Protein AF-A0AAV3NN12-F1 (afdb_monomer)

Foldseek 3Di:
DPDPDDFDADPPPRDTWDKDADCDPQRHRWIKTFDPDDVVNVGPGDMATPVRDDGPDDPPPPVPVVVVVVVVVVVVVVVVVVVVVVVVVVVVVVVVVVVVVVVVVVVVVVVVVVVVVVVVVVVVVVVVVVVVVVVVVVCCVVVVPPD

Solvent-accessible surface area (backbone atoms only — not comparable to full-atom values): 8665 Å² total; per-residue (Å²): 133,84,75,81,78,84,84,49,63,34,95,86,72,76,42,69,37,46,82,44,71,34,83,44,93,90,47,62,73,41,46,29,35,32,46,78,54,52,61,91,79,70,26,84,75,50,70,50,48,73,84,71,61,79,66,96,79,56,98,76,59,67,61,65,64,54,48,56,54,55,52,48,58,53,49,50,53,53,50,51,52,51,50,53,52,48,52,53,50,50,56,52,48,52,54,51,50,54,49,51,52,49,51,50,50,51,50,51,53,49,52,52,51,52,52,51,48,53,53,50,52,54,53,51,52,50,51,55,50,51,54,53,51,50,51,53,51,49,50,47,61,70,65,58,69,83,116

Organism: Lithospermum erythrorhizon (NCBI:txid34254)

Nearest PDB structures (foldseek):
  7jl5-assembly1_A  TM=6.466E-01  e=6.150E-02  Homo sapiens

Sequence (147 aa):
MEGMEKVIYCKYYAKMCIKLVSHSIENPYRVFYYCPTPRSDGGHGWMEWVDGKPSSYSPNCKNRYINRRSDCDELEKLLEFTKEQLSLCESKLNLVEMRLQLDTSNLQNKLVNENMSVKCLSKWLRWVFFVRLFFVLLIWFFCGCDS

Structure (mmCIF, N/CA/C/O backbone):
data_AF-A0AAV3NN12-F1
#
_entry.id   AF-A0AAV3NN12-F1
#
loop_
_atom_site.group_PDB
_atom_site.id
_atom_site.type_symbol
_atom_site.label_atom_id
_atom_site.label_alt_id
_atom_site.label_comp_id
_atom_site.label_asym_id
_atom_site.label_entity_id
_atom_site.label_seq_id
_atom_site.pdbx_PDB_ins_code
_atom_site.Cartn_x
_atom_site.Cartn_y
_atom_site.Cartn_z
_atom_site.occupancy
_atom_site.B_iso_or_equiv
_atom_site.auth_seq_id
_atom_site.auth_comp_id
_atom_site.auth_asym_id
_atom_site.auth_atom_id
_atom_site.pdbx_PDB_model_num
ATOM 1 N N . MET A 1 1 ? 2.568 -22.819 -37.848 1.00 38.00 1 MET A N 1
ATOM 2 C CA . MET A 1 1 ? 2.719 -22.048 -36.598 1.00 38.00 1 MET A CA 1
ATOM 3 C C . MET A 1 1 ? 3.248 -20.683 -36.993 1.00 38.00 1 MET A C 1
ATOM 5 O O . MET A 1 1 ? 4.451 -20.521 -37.147 1.00 38.00 1 MET A O 1
ATOM 9 N N . GLU A 1 2 ? 2.349 -19.756 -37.314 1.00 41.50 2 GLU A N 1
ATOM 10 C CA . GLU A 1 2 ? 2.720 -18.390 -37.687 1.00 41.50 2 GLU A CA 1
ATOM 11 C C . GLU A 1 2 ? 3.249 -17.687 -36.436 1.00 41.50 2 GLU A C 1
ATOM 13 O O . GLU A 1 2 ? 2.527 -17.492 -35.459 1.00 41.50 2 GLU A O 1
ATOM 18 N N . GLY A 1 3 ? 4.554 -17.413 -36.421 1.00 45.97 3 GLY A N 1
ATOM 19 C CA . GLY A 1 3 ? 5.194 -16.689 -35.333 1.00 45.97 3 GLY A CA 1
ATOM 20 C C . GLY A 1 3 ? 4.624 -15.280 -35.274 1.00 45.97 3 GLY A C 1
ATOM 21 O O . GLY A 1 3 ? 4.714 -14.547 -36.255 1.00 45.97 3 GLY A O 1
ATOM 22 N N . MET A 1 4 ? 4.026 -14.919 -34.138 1.00 45.66 4 MET A N 1
ATOM 23 C CA . MET A 1 4 ? 3.497 -13.579 -33.896 1.00 45.66 4 MET A CA 1
ATOM 24 C C . MET A 1 4 ? 4.567 -12.532 -34.224 1.00 45.66 4 MET A C 1
ATOM 26 O O . MET A 1 4 ? 5.628 -12.486 -33.597 1.00 45.66 4 MET A O 1
ATOM 30 N N . GLU A 1 5 ? 4.301 -11.713 -35.240 1.00 61.16 5 GLU A N 1
ATOM 31 C CA . GLU A 1 5 ? 5.203 -10.651 -35.661 1.00 61.16 5 GLU A CA 1
ATOM 32 C C . GLU A 1 5 ? 5.343 -9.627 -34.526 1.00 61.16 5 GLU A C 1
ATOM 34 O O . GLU A 1 5 ? 4.364 -9.079 -34.020 1.00 61.16 5 GLU A O 1
ATOM 39 N N . LYS A 1 6 ? 6.582 -9.400 -34.078 1.00 67.12 6 LYS A N 1
ATOM 40 C CA . LYS A 1 6 ? 6.883 -8.481 -32.978 1.00 67.12 6 LYS A CA 1
ATOM 41 C C . LYS A 1 6 ? 6.534 -7.049 -33.388 1.00 67.12 6 LYS A C 1
ATOM 43 O O . LYS A 1 6 ? 7.275 -6.420 -34.139 1.00 67.12 6 LYS A O 1
ATOM 48 N N . VAL A 1 7 ? 5.449 -6.516 -32.837 1.00 67.44 7 VAL A N 1
ATOM 49 C CA . VAL A 1 7 ? 5.068 -5.107 -32.987 1.00 67.44 7 VAL A CA 1
ATOM 50 C C . VAL A 1 7 ? 6.000 -4.234 -32.145 1.00 67.44 7 VAL A C 1
ATOM 52 O O . VAL A 1 7 ? 6.155 -4.454 -30.944 1.00 67.44 7 VAL A O 1
ATOM 55 N N . ILE A 1 8 ? 6.631 -3.240 -32.772 1.00 75.19 8 ILE A N 1
ATOM 56 C CA . ILE A 1 8 ? 7.510 -2.277 -32.097 1.00 75.19 8 ILE A CA 1
ATOM 57 C C . ILE A 1 8 ? 6.863 -0.896 -32.127 1.00 75.19 8 ILE A C 1
ATOM 59 O O . ILE A 1 8 ? 6.370 -0.466 -33.166 1.00 75.19 8 ILE A O 1
ATOM 63 N N . TYR A 1 9 ? 6.899 -0.185 -31.000 1.00 74.31 9 TYR A N 1
ATOM 64 C CA . TYR A 1 9 ? 6.389 1.179 -30.869 1.00 74.31 9 TYR A CA 1
ATOM 65 C C . TYR A 1 9 ? 7.529 2.184 -30.705 1.00 74.31 9 TYR A C 1
ATOM 67 O O . TYR A 1 9 ? 8.544 1.904 -30.062 1.00 74.31 9 TYR A O 1
ATOM 75 N N . CYS A 1 10 ? 7.348 3.386 -31.249 1.00 68.56 10 CYS A N 1
ATOM 76 C CA . CYS A 1 10 ? 8.273 4.489 -31.024 1.00 68.56 10 CYS A CA 1
ATOM 77 C C . CYS A 1 10 ? 8.090 5.053 -29.605 1.00 68.56 10 CYS A C 1
ATOM 79 O O . CYS A 1 10 ? 6.992 5.494 -29.257 1.00 68.56 10 CYS A O 1
ATOM 81 N N . LYS A 1 11 ? 9.182 5.119 -28.822 1.00 64.19 11 LYS A N 1
ATOM 82 C CA . LYS A 1 11 ? 9.217 5.605 -27.421 1.00 64.19 11 LYS A CA 1
ATOM 83 C C . LYS A 1 11 ? 8.579 6.986 -27.218 1.00 64.19 11 LYS A C 1
ATOM 85 O O . LYS A 1 11 ? 8.153 7.307 -26.119 1.00 64.19 11 LYS A O 1
ATOM 90 N N . TYR A 1 12 ? 8.530 7.803 -28.265 1.00 62.97 12 TYR A N 1
ATOM 91 C CA . TYR A 1 12 ? 8.165 9.210 -28.154 1.00 62.97 12 TYR A CA 1
ATOM 92 C C . TYR A 1 12 ? 6.739 9.545 -28.578 1.00 62.97 12 TYR A C 1
ATOM 94 O O . TYR A 1 12 ? 6.184 10.524 -28.100 1.00 62.97 12 TYR A O 1
ATOM 102 N N . TYR A 1 13 ? 6.150 8.756 -29.475 1.00 63.31 13 TYR A N 1
ATOM 103 C CA . TYR A 1 13 ? 4.844 9.077 -30.058 1.00 63.31 13 TYR A CA 1
ATOM 104 C C . TYR A 1 13 ? 3.814 7.966 -29.868 1.00 63.31 13 TYR A C 1
ATOM 106 O O . TYR A 1 13 ? 2.711 8.089 -30.388 1.00 63.31 13 TYR A O 1
ATOM 114 N N . ALA A 1 14 ? 4.179 6.864 -29.195 1.00 64.06 14 ALA A N 1
ATOM 115 C CA . ALA A 1 14 ? 3.357 5.657 -29.054 1.00 64.06 14 ALA A CA 1
ATOM 116 C C . ALA A 1 14 ? 2.788 5.120 -30.390 1.00 64.06 14 ALA A C 1
ATOM 118 O O . 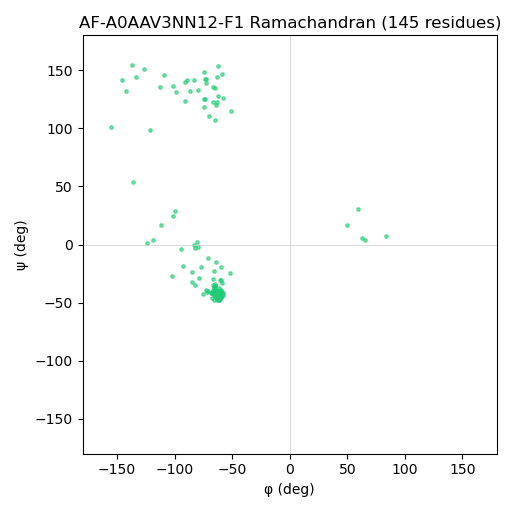ALA A 1 14 ? 1.875 4.301 -30.405 1.00 64.06 14 ALA A O 1
ATOM 119 N N . LYS A 1 15 ? 3.340 5.560 -31.531 1.00 72.88 15 LYS A N 1
ATOM 120 C CA . LYS A 1 15 ? 2.967 5.093 -32.866 1.00 72.88 15 LYS A CA 1
ATOM 121 C C . LYS A 1 15 ? 3.714 3.805 -33.177 1.00 72.88 15 LYS A C 1
ATOM 123 O O . LYS A 1 15 ? 4.893 3.666 -32.838 1.00 72.88 15 LYS A O 1
ATOM 128 N N . MET A 1 16 ? 3.020 2.888 -33.842 1.00 79.19 16 MET A N 1
ATOM 129 C CA . MET A 1 16 ? 3.603 1.650 -34.343 1.00 79.19 16 MET A CA 1
ATOM 130 C C . MET A 1 16 ? 4.693 1.976 -35.370 1.00 79.19 16 MET A C 1
ATOM 132 O O . MET A 1 16 ? 4.477 2.751 -36.304 1.00 79.19 16 MET A O 1
ATOM 136 N N . CYS A 1 17 ? 5.882 1.418 -35.164 1.00 83.81 17 CYS A N 1
ATOM 137 C CA . CYS A 1 17 ? 6.987 1.518 -36.104 1.00 83.81 17 CYS A CA 1
ATOM 138 C C . CYS A 1 17 ? 6.703 0.645 -37.325 1.00 83.81 17 CYS A C 1
ATOM 140 O O . CYS A 1 17 ? 6.180 -0.464 -37.209 1.00 83.81 17 CYS A O 1
ATOM 142 N N . ILE A 1 18 ? 7.094 1.138 -38.495 1.00 85.69 18 ILE A N 1
ATOM 143 C CA . ILE A 1 18 ? 6.952 0.410 -39.755 1.00 85.69 18 ILE A CA 1
ATOM 144 C C . ILE A 1 18 ? 8.187 -0.450 -40.003 1.00 85.69 18 ILE A C 1
ATOM 146 O O . ILE A 1 18 ? 9.307 -0.038 -39.700 1.00 85.69 18 ILE A O 1
ATOM 150 N N . LYS A 1 19 ? 7.981 -1.647 -40.546 1.00 87.00 19 LYS A N 1
ATOM 151 C CA . LYS A 1 19 ? 9.045 -2.576 -40.932 1.00 87.00 19 LYS A CA 1
ATOM 152 C C . LYS A 1 19 ? 9.418 -2.323 -42.389 1.00 87.00 19 LYS A C 1
ATOM 154 O O . LYS A 1 19 ? 8.557 -2.380 -43.261 1.00 87.00 19 LYS A O 1
ATOM 159 N N . LEU A 1 20 ? 10.687 -2.035 -42.646 1.00 86.62 20 LEU A N 1
ATOM 160 C CA . LEU A 1 20 ? 11.211 -1.684 -43.963 1.00 86.62 20 LEU A CA 1
ATOM 161 C C . LEU A 1 20 ? 12.390 -2.579 -44.337 1.00 86.62 20 LEU A C 1
ATOM 163 O O . LEU A 1 20 ? 13.132 -3.046 -43.472 1.00 86.62 20 LEU A O 1
ATOM 167 N N . VAL A 1 21 ? 12.571 -2.789 -45.639 1.00 90.44 21 VAL A N 1
ATOM 168 C CA . VAL A 1 21 ? 13.726 -3.489 -46.210 1.00 90.44 21 VAL A CA 1
ATOM 169 C C . VAL A 1 21 ? 14.726 -2.448 -46.702 1.00 90.44 21 VAL A C 1
ATOM 171 O O . VAL A 1 21 ? 14.368 -1.485 -47.377 1.00 90.44 21 VAL A O 1
ATOM 174 N N . SER A 1 22 ? 15.990 -2.615 -46.335 1.00 88.06 22 SER A N 1
ATOM 175 C CA . SER A 1 22 ? 17.075 -1.762 -46.788 1.00 88.06 22 SER A CA 1
ATOM 176 C C . SER A 1 22 ? 17.509 -2.161 -48.192 1.00 88.06 22 SER A C 1
ATOM 178 O O . SER A 1 22 ? 17.744 -3.332 -48.487 1.00 88.06 22 SER A O 1
ATOM 180 N N . HIS A 1 23 ? 17.643 -1.156 -49.048 1.00 88.94 23 HIS A N 1
ATOM 181 C CA . HIS A 1 23 ? 18.152 -1.286 -50.411 1.00 88.94 23 HIS A CA 1
ATOM 182 C C . HIS A 1 23 ? 19.519 -0.609 -50.570 1.00 88.94 23 HIS A C 1
ATOM 184 O O . HIS A 1 23 ? 19.938 -0.305 -51.684 1.00 88.94 23 HIS A O 1
ATOM 190 N N . SER A 1 24 ? 20.214 -0.322 -49.462 1.00 84.06 24 SER A N 1
ATOM 191 C CA . SER A 1 24 ? 21.549 0.263 -49.542 1.00 84.06 24 SER A CA 1
ATOM 192 C C . SER A 1 24 ? 22.576 -0.786 -49.963 1.00 84.06 24 SER A C 1
ATOM 194 O O . SER A 1 24 ? 22.458 -1.962 -49.62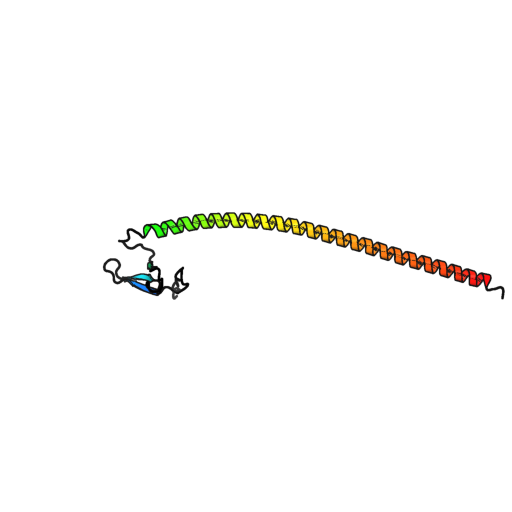1 1.00 84.06 24 SER A O 1
ATOM 196 N N . ILE A 1 25 ? 23.614 -0.342 -50.676 1.00 83.38 25 ILE A N 1
ATOM 197 C CA . ILE A 1 25 ? 24.729 -1.197 -51.116 1.00 83.38 25 ILE A CA 1
ATOM 198 C C . ILE A 1 25 ? 25.425 -1.851 -49.910 1.00 83.38 25 ILE A C 1
ATOM 200 O O . ILE A 1 25 ? 25.879 -2.987 -49.988 1.00 83.38 25 ILE A O 1
ATOM 204 N N . GLU A 1 26 ? 25.474 -1.149 -48.777 1.00 81.44 26 GLU A N 1
ATOM 205 C CA . GLU A 1 26 ? 26.143 -1.602 -47.554 1.00 81.44 26 GLU A CA 1
ATOM 206 C C . GLU A 1 26 ? 25.326 -2.612 -46.738 1.00 81.44 26 GLU A C 1
ATOM 208 O O . GLU A 1 26 ? 25.895 -3.405 -45.991 1.00 81.44 26 GLU A O 1
ATOM 213 N N . ASN A 1 27 ? 23.992 -2.558 -46.819 1.00 82.75 27 ASN A N 1
ATOM 214 C CA . ASN A 1 27 ? 23.091 -3.392 -46.020 1.00 82.75 27 ASN A CA 1
ATOM 215 C C . ASN A 1 27 ? 21.944 -3.953 -46.880 1.00 82.75 27 ASN A C 1
ATOM 217 O O . ASN A 1 27 ? 20.775 -3.770 -46.531 1.00 82.75 27 ASN A O 1
ATOM 221 N N . PRO A 1 28 ? 22.248 -4.631 -48.000 1.00 87.00 28 PRO A N 1
ATOM 222 C CA . PRO A 1 28 ? 21.231 -5.046 -48.951 1.00 87.00 28 PRO A CA 1
ATOM 223 C C . PRO A 1 28 ? 20.293 -6.072 -48.314 1.00 87.00 28 PRO A C 1
ATOM 225 O O . PRO A 1 28 ? 20.730 -7.006 -47.640 1.00 87.00 28 PRO A O 1
ATOM 228 N N . TYR A 1 29 ? 18.992 -5.883 -48.525 1.00 89.69 29 TYR A N 1
ATOM 229 C CA . TYR A 1 29 ? 17.909 -6.763 -48.074 1.00 89.69 29 TYR A CA 1
ATOM 230 C C . TYR A 1 29 ? 17.755 -6.911 -46.554 1.00 89.69 29 TYR A C 1
ATOM 232 O O . TYR A 1 29 ? 16.922 -7.692 -46.090 1.00 89.69 29 TYR A O 1
ATOM 240 N N . ARG A 1 30 ? 18.510 -6.157 -45.748 1.00 88.19 30 ARG A N 1
ATOM 241 C CA . ARG A 1 30 ? 18.356 -6.188 -44.290 1.00 88.19 30 ARG A CA 1
ATOM 242 C C . ARG A 1 30 ? 17.078 -5.472 -43.876 1.00 88.19 30 ARG A C 1
ATOM 244 O O . ARG A 1 30 ? 16.728 -4.440 -44.437 1.00 88.19 30 ARG A O 1
ATOM 251 N N . VAL A 1 31 ? 16.400 -5.990 -42.859 1.00 88.50 31 VAL A N 1
ATOM 252 C CA . VAL A 1 31 ? 15.121 -5.444 -42.392 1.00 88.50 31 VAL A CA 1
ATOM 253 C C . VAL A 1 31 ? 15.319 -4.606 -41.133 1.00 88.50 31 VAL A C 1
ATOM 255 O O . VAL A 1 31 ? 16.018 -5.029 -40.209 1.00 88.50 31 VAL A O 1
ATOM 258 N N . PHE A 1 32 ? 14.676 -3.445 -41.063 1.00 86.94 32 PHE A N 1
ATOM 259 C CA . PHE A 1 32 ? 14.694 -2.559 -39.899 1.00 86.94 32 PHE A CA 1
ATOM 260 C C . PHE A 1 32 ? 13.307 -2.000 -39.586 1.00 86.94 32 PHE A C 1
ATOM 262 O O . PHE A 1 32 ? 12.455 -1.879 -40.462 1.00 86.94 32 PHE A O 1
ATOM 269 N N . TYR A 1 33 ? 13.091 -1.635 -38.326 1.00 86.12 33 TYR A N 1
ATOM 270 C CA . TYR A 1 33 ? 11.945 -0.843 -37.901 1.00 86.12 33 TYR A CA 1
ATOM 271 C C . TYR A 1 33 ? 12.288 0.642 -37.952 1.00 86.12 33 TYR A C 1
ATOM 273 O O . TYR A 1 33 ? 13.388 1.028 -37.557 1.00 86.12 33 TYR A O 1
ATOM 281 N N . TYR A 1 34 ? 11.347 1.470 -38.404 1.00 82.88 34 TYR A N 1
ATOM 282 C CA . TYR A 1 34 ? 11.498 2.920 -38.528 1.00 82.88 34 TYR A CA 1
ATOM 283 C C . TYR A 1 34 ? 10.285 3.665 -37.960 1.00 82.88 34 TYR A C 1
ATOM 285 O O . TYR A 1 34 ? 9.144 3.212 -38.079 1.00 82.88 34 TYR A O 1
ATOM 293 N N . CYS A 1 35 ? 10.530 4.820 -37.336 1.00 83.50 35 CYS A N 1
ATOM 294 C CA . CYS A 1 35 ? 9.466 5.698 -36.852 1.00 83.50 35 CYS A CA 1
ATOM 295 C C . CYS A 1 35 ? 8.799 6.433 -38.030 1.00 83.50 35 CYS A C 1
ATOM 297 O O . CYS A 1 35 ? 9.472 7.234 -38.675 1.00 83.50 35 CYS A O 1
ATOM 299 N N . PRO A 1 36 ? 7.491 6.251 -38.291 1.00 80.06 36 PRO A N 1
ATOM 300 C CA . PRO A 1 36 ? 6.831 6.849 -39.454 1.00 80.06 36 PRO A CA 1
ATOM 301 C C . PRO A 1 36 ? 6.651 8.373 -39.359 1.00 80.06 36 PRO A C 1
ATOM 303 O O . PRO A 1 36 ? 6.296 8.998 -40.352 1.00 80.06 36 PRO A O 1
ATOM 306 N N . THR A 1 37 ? 6.869 8.986 -38.191 1.00 78.38 37 THR A N 1
ATOM 307 C CA . THR A 1 37 ? 6.742 10.439 -38.025 1.00 78.38 37 THR A CA 1
ATOM 308 C C . THR A 1 37 ? 7.832 11.165 -38.829 1.00 78.38 37 THR A C 1
ATOM 310 O O . THR A 1 37 ? 9.020 10.924 -38.578 1.00 78.38 37 THR A O 1
ATOM 313 N N . PRO A 1 38 ? 7.469 12.067 -39.761 1.00 73.44 38 PRO A N 1
ATOM 314 C CA . PRO A 1 38 ? 8.430 12.865 -40.518 1.00 73.44 38 PRO A CA 1
ATOM 315 C C . PRO A 1 38 ? 9.317 13.713 -39.602 1.00 73.44 38 PRO A C 1
ATOM 317 O O . PRO A 1 38 ? 8.861 14.211 -38.575 1.00 73.44 38 PRO A O 1
ATOM 320 N N . ARG A 1 39 ? 10.581 13.934 -39.988 1.00 69.19 39 ARG A N 1
ATOM 321 C CA . ARG A 1 39 ? 11.496 14.807 -39.223 1.00 69.19 39 ARG A CA 1
ATOM 322 C C . ARG A 1 39 ? 10.996 16.252 -39.116 1.00 69.19 39 ARG A C 1
ATOM 324 O O . ARG A 1 39 ? 11.265 16.892 -38.108 1.00 69.19 39 ARG A O 1
ATOM 331 N N . SER A 1 40 ? 10.265 16.740 -40.121 1.00 72.25 40 SER A N 1
ATOM 332 C CA . SER A 1 40 ? 9.631 18.068 -40.113 1.00 72.25 40 SER A CA 1
ATOM 333 C C . SER A 1 40 ? 8.638 18.243 -38.965 1.00 72.25 40 SER A C 1
ATOM 335 O O . SER A 1 40 ? 8.505 19.340 -38.437 1.00 72.25 40 SER A O 1
ATOM 337 N N . ASP A 1 41 ? 8.006 17.150 -38.538 1.00 69.12 41 ASP A N 1
ATOM 338 C CA . ASP A 1 41 ? 6.920 17.148 -37.554 1.00 69.12 41 ASP A CA 1
ATOM 339 C C . ASP A 1 41 ? 7.436 16.719 -36.168 1.00 69.12 41 ASP A C 1
ATOM 341 O O . ASP A 1 41 ? 6.705 16.160 -35.349 1.00 69.12 41 ASP A O 1
ATOM 345 N N . GLY A 1 42 ? 8.737 16.911 -35.922 1.00 65.06 42 GLY A N 1
ATOM 346 C CA . GLY A 1 42 ? 9.419 16.477 -34.703 1.00 65.06 42 GLY A CA 1
ATOM 347 C C . GLY A 1 42 ? 9.872 15.016 -34.720 1.00 65.06 42 GLY A C 1
ATOM 348 O O . GLY A 1 42 ? 10.356 14.518 -33.716 1.00 65.06 42 GLY A O 1
ATOM 349 N N . GLY A 1 43 ? 9.770 14.292 -35.838 1.00 66.81 43 GLY A N 1
ATOM 350 C CA . GLY A 1 43 ? 10.220 12.902 -35.919 1.00 66.81 43 GLY A CA 1
ATOM 351 C C . GLY A 1 43 ? 11.706 12.722 -35.578 1.00 66.81 43 GLY A C 1
ATOM 352 O O . GLY A 1 43 ? 12.585 13.309 -36.201 1.00 66.81 43 GLY A O 1
ATOM 353 N N . HIS A 1 44 ? 12.017 11.834 -34.631 1.00 69.94 44 HIS A N 1
ATOM 354 C CA . HIS A 1 44 ? 13.389 11.638 -34.128 1.00 69.94 44 HIS A CA 1
ATOM 355 C C . HIS A 1 44 ? 14.275 10.756 -35.026 1.00 69.94 44 HIS A C 1
ATOM 357 O O . HIS A 1 44 ? 15.415 10.456 -34.677 1.00 69.94 44 HIS A O 1
ATOM 363 N N . GLY A 1 45 ? 13.753 10.288 -36.170 1.00 70.00 45 GLY A N 1
ATOM 364 C CA . GLY A 1 45 ? 14.476 9.41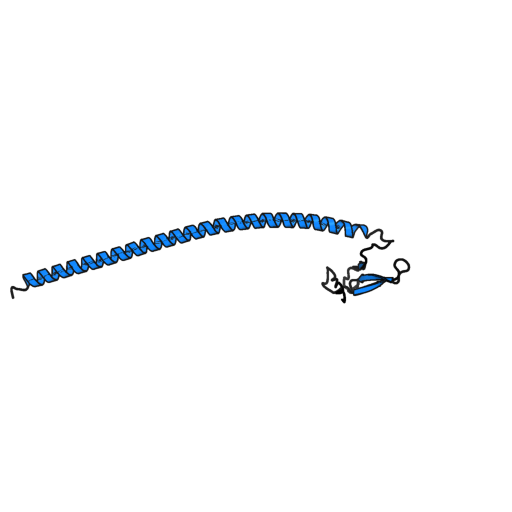5 -37.101 1.00 70.00 45 GLY A CA 1
ATOM 365 C C . GLY A 1 45 ? 14.946 8.097 -36.476 1.00 70.00 45 GLY A C 1
ATOM 366 O O . GLY A 1 45 ? 16.005 7.588 -36.840 1.00 70.00 45 GLY A O 1
ATOM 367 N N . TRP A 1 46 ? 14.203 7.579 -35.492 1.00 76.56 46 TRP A N 1
ATOM 368 C CA . TRP A 1 46 ? 14.553 6.341 -34.802 1.00 76.56 46 TRP A CA 1
ATOM 369 C C . TRP A 1 46 ? 14.463 5.138 -35.746 1.00 76.56 46 TRP A C 1
ATOM 371 O O . TRP A 1 46 ? 13.493 4.995 -36.492 1.00 76.56 46 TRP A O 1
ATOM 381 N N . MET A 1 47 ? 15.478 4.278 -35.668 1.00 81.19 47 MET A N 1
ATOM 382 C CA . MET A 1 47 ? 15.620 3.057 -36.450 1.00 81.19 47 MET A CA 1
ATOM 383 C C . MET A 1 47 ? 16.300 1.962 -35.618 1.00 81.19 47 MET A C 1
ATOM 385 O O . MET A 1 47 ? 17.249 2.256 -34.880 1.00 81.19 47 MET A O 1
ATOM 389 N N . GLU A 1 48 ? 15.857 0.712 -35.779 1.00 79.75 48 GLU A N 1
ATOM 390 C CA . GLU A 1 48 ? 16.471 -0.482 -35.180 1.00 79.75 48 GLU A CA 1
ATOM 391 C C . GLU A 1 48 ? 16.415 -1.672 -36.150 1.00 79.75 48 GLU A C 1
ATOM 393 O O . GLU A 1 48 ? 15.373 -1.955 -36.738 1.00 79.75 48 GLU A O 1
ATOM 398 N N . TRP A 1 49 ? 17.536 -2.372 -36.334 1.00 85.50 49 TRP A N 1
ATOM 399 C CA . TRP A 1 49 ? 17.606 -3.552 -37.199 1.00 85.50 49 TRP A CA 1
ATOM 400 C C . TRP A 1 49 ? 16.907 -4.756 -36.559 1.00 85.50 49 TRP A C 1
ATOM 402 O O . TRP A 1 49 ? 17.078 -5.013 -35.368 1.00 8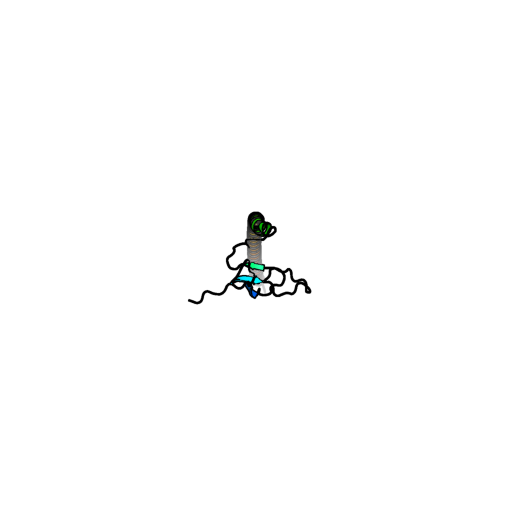5.50 49 TRP A O 1
ATOM 412 N N . VAL A 1 50 ? 16.166 -5.533 -37.357 1.00 84.06 50 VAL A N 1
ATOM 413 C CA . VAL A 1 50 ? 15.443 -6.729 -36.879 1.00 84.06 50 VAL A CA 1
ATOM 414 C C . VAL A 1 50 ? 16.403 -7.815 -36.392 1.00 84.06 50 VAL A C 1
ATOM 416 O O . VAL A 1 50 ? 16.116 -8.509 -35.423 1.00 84.06 50 VAL A O 1
ATOM 419 N N . ASP A 1 51 ? 17.555 -7.947 -37.045 1.00 80.44 51 ASP A N 1
ATOM 420 C CA . ASP A 1 51 ? 18.585 -8.935 -36.711 1.00 80.44 51 ASP A CA 1
ATOM 421 C C . ASP A 1 51 ? 19.469 -8.523 -35.515 1.00 80.44 51 ASP A C 1
ATOM 423 O O . ASP A 1 51 ? 20.364 -9.276 -35.129 1.00 80.44 51 ASP A O 1
ATOM 427 N N . GLY A 1 52 ? 19.256 -7.328 -34.943 1.00 70.31 52 GLY A N 1
ATOM 428 C CA . GLY A 1 52 ? 20.037 -6.787 -33.827 1.00 70.31 52 GLY A CA 1
ATOM 429 C C . GLY A 1 52 ? 21.506 -6.487 -34.150 1.00 70.31 52 GLY A C 1
ATOM 430 O O . GLY A 1 52 ? 22.258 -6.100 -33.253 1.00 70.31 52 GLY A O 1
ATOM 431 N N . LYS A 1 53 ? 21.947 -6.646 -35.405 1.00 71.06 53 LYS A N 1
ATOM 432 C CA . LYS A 1 53 ? 23.344 -6.419 -35.793 1.00 71.06 53 LYS A CA 1
ATOM 433 C C . LYS A 1 53 ? 23.558 -4.941 -36.139 1.00 71.06 53 LYS A C 1
ATOM 435 O O . LYS A 1 53 ? 22.776 -4.373 -36.909 1.00 71.06 53 LYS A O 1
ATOM 440 N N . PRO A 1 54 ? 24.610 -4.284 -35.623 1.00 63.78 54 PRO A N 1
ATOM 441 C CA . PRO A 1 54 ? 24.942 -2.928 -36.053 1.00 63.78 54 PRO A CA 1
ATOM 442 C C . PRO A 1 54 ? 25.290 -2.910 -37.552 1.00 63.78 54 PRO A C 1
ATOM 444 O O . PRO A 1 54 ? 25.719 -3.920 -38.111 1.00 63.78 54 PRO A O 1
ATOM 447 N N . SER A 1 55 ? 25.093 -1.773 -38.225 1.00 59.19 55 SER A N 1
ATOM 448 C CA . SER A 1 55 ? 25.671 -1.575 -39.559 1.00 59.19 55 SER A CA 1
ATOM 449 C C . SER A 1 55 ? 27.199 -1.591 -39.456 1.00 59.19 55 SER A C 1
ATOM 451 O O . SER A 1 55 ? 27.769 -1.106 -38.477 1.00 59.19 55 SER A O 1
ATOM 453 N N . SER A 1 56 ? 27.866 -2.137 -40.472 1.00 55.78 56 SER A N 1
ATOM 454 C CA . SER A 1 56 ? 29.333 -2.154 -40.600 1.00 55.78 56 SER A CA 1
ATOM 455 C C . SER A 1 56 ? 29.946 -0.746 -40.629 1.00 55.78 56 SER A C 1
ATOM 457 O O . SER A 1 56 ? 31.116 -0.583 -40.296 1.00 55.78 56 SER A O 1
ATOM 459 N N . TYR A 1 57 ? 29.142 0.276 -40.936 1.00 48.38 57 TYR A N 1
ATOM 460 C CA . TYR A 1 57 ? 29.493 1.689 -40.839 1.00 48.38 57 TYR A CA 1
ATOM 461 C C . TYR A 1 57 ? 28.517 2.404 -39.894 1.00 48.38 57 TYR A C 1
ATOM 463 O O . TYR A 1 57 ? 27.389 2.742 -40.252 1.00 48.38 57 TYR A O 1
ATOM 471 N N . SER A 1 58 ? 28.913 2.602 -38.639 1.00 42.34 58 SER A N 1
ATOM 472 C CA . SER A 1 58 ? 28.309 3.630 -37.790 1.00 42.34 58 SER A CA 1
ATOM 473 C C . SER A 1 58 ? 29.293 4.042 -36.699 1.00 42.34 58 SER A C 1
ATOM 475 O O . SER A 1 58 ? 29.412 3.347 -35.686 1.00 42.34 58 SER A O 1
ATOM 477 N N . PRO A 1 59 ? 29.979 5.189 -36.857 1.00 42.97 59 PRO A N 1
ATOM 478 C CA . PRO A 1 59 ? 30.857 5.723 -35.819 1.00 42.97 59 PRO A CA 1
ATOM 479 C C . PRO A 1 59 ? 30.093 6.112 -34.541 1.00 42.97 59 PRO A C 1
ATOM 481 O O . PRO A 1 59 ? 30.699 6.255 -33.488 1.00 42.97 59 PRO A O 1
ATOM 484 N N . ASN A 1 60 ? 28.759 6.231 -34.605 1.00 44.06 60 ASN A N 1
ATOM 485 C CA . ASN A 1 60 ? 27.940 6.824 -33.543 1.00 44.06 60 ASN A CA 1
ATOM 486 C C . ASN A 1 60 ? 26.900 5.881 -32.910 1.00 44.06 60 ASN A C 1
ATOM 488 O O . ASN A 1 60 ? 26.132 6.308 -32.049 1.00 44.06 60 ASN A O 1
ATOM 492 N N . CYS A 1 61 ? 26.852 4.594 -33.277 1.00 43.62 61 CYS A N 1
ATOM 493 C CA . CYS A 1 61 ? 25.892 3.648 -32.676 1.00 43.62 61 CYS A CA 1
ATOM 494 C C . CYS A 1 61 ? 26.429 2.839 -31.484 1.00 43.62 61 CYS A C 1
ATOM 496 O O . CYS A 1 61 ? 25.644 2.147 -30.835 1.00 43.62 61 CYS A O 1
ATOM 498 N N . LYS A 1 62 ? 27.715 2.966 -31.119 1.00 42.59 62 LYS A N 1
ATOM 499 C CA . LYS A 1 62 ? 28.260 2.308 -29.913 1.00 42.59 62 LYS A CA 1
ATOM 500 C C . LYS A 1 62 ? 27.662 2.839 -28.602 1.00 42.59 62 LYS A C 1
ATOM 502 O O . LYS A 1 62 ? 27.582 2.091 -27.634 1.00 42.59 62 LYS A O 1
ATOM 507 N N . ASN A 1 63 ? 27.128 4.062 -28.586 1.00 45.16 63 ASN A N 1
ATOM 508 C CA . ASN A 1 63 ? 26.592 4.650 -27.355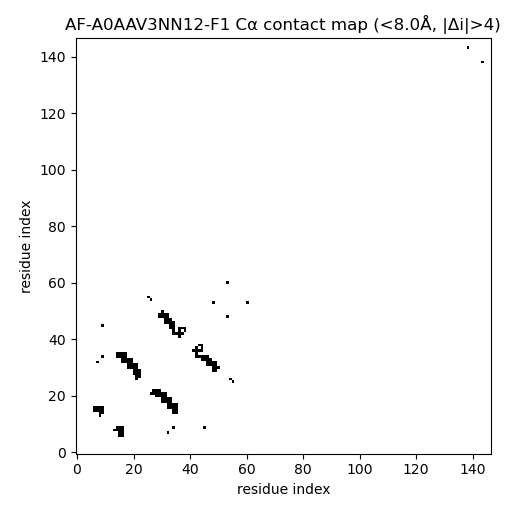 1.00 45.16 63 ASN A CA 1
ATOM 509 C C . ASN A 1 63 ? 25.215 4.101 -26.949 1.00 45.16 63 ASN A C 1
ATOM 511 O O . ASN A 1 63 ? 24.858 4.190 -25.781 1.00 45.16 63 ASN A O 1
ATOM 515 N N . ARG A 1 64 ? 24.435 3.485 -27.853 1.00 46.69 64 ARG A N 1
ATOM 516 C CA . ARG A 1 64 ? 23.053 3.063 -27.529 1.00 46.69 64 ARG A CA 1
ATOM 517 C C . ARG A 1 64 ? 22.944 1.692 -26.845 1.00 46.69 64 ARG A C 1
ATOM 519 O O . ARG A 1 64 ? 21.958 1.449 -26.157 1.00 46.69 64 ARG A O 1
ATOM 526 N N . TYR A 1 65 ? 23.934 0.813 -27.020 1.00 42.44 65 TYR A N 1
ATOM 527 C CA . TYR A 1 65 ? 23.999 -0.475 -26.309 1.00 42.44 65 TYR A CA 1
ATOM 528 C C . TYR A 1 65 ? 24.640 -0.345 -24.921 1.00 42.44 65 TYR A C 1
ATOM 530 O O . TYR A 1 65 ? 24.225 -1.041 -24.001 1.00 42.44 65 TYR A O 1
ATOM 538 N N . ILE A 1 66 ? 25.594 0.578 -24.751 1.00 47.53 66 ILE A N 1
ATOM 539 C CA . ILE A 1 66 ? 26.217 0.862 -23.449 1.00 47.53 66 ILE A CA 1
ATOM 540 C C . ILE A 1 66 ? 25.218 1.581 -22.529 1.00 47.53 66 ILE A C 1
ATOM 542 O O . ILE A 1 66 ? 25.085 1.197 -21.370 1.00 47.53 66 ILE A O 1
ATOM 546 N N . ASN A 1 67 ? 24.426 2.525 -23.062 1.00 45.12 67 ASN A N 1
ATOM 547 C CA . ASN A 1 67 ? 23.420 3.225 -22.254 1.00 45.12 67 ASN A CA 1
ATOM 548 C C . ASN A 1 67 ? 22.305 2.303 -21.741 1.00 45.12 67 ASN A C 1
ATOM 550 O O . ASN A 1 67 ? 21.882 2.461 -20.611 1.00 45.12 67 ASN A O 1
ATOM 554 N N . ARG A 1 68 ? 21.867 1.290 -22.508 1.00 42.84 68 ARG A N 1
ATOM 555 C CA . ARG A 1 68 ? 20.839 0.347 -22.018 1.00 42.84 68 ARG A CA 1
ATOM 556 C C . ARG A 1 68 ? 21.319 -0.520 -20.852 1.00 42.84 68 ARG A C 1
ATOM 558 O O . ARG A 1 68 ? 20.494 -0.933 -20.053 1.00 42.84 68 ARG A O 1
ATOM 565 N N . ARG A 1 69 ? 22.619 -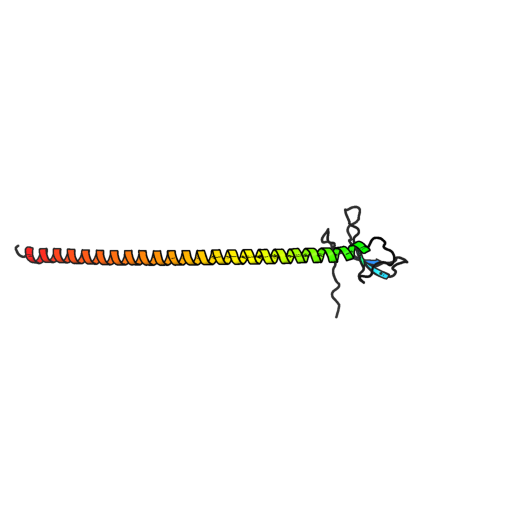0.821 -20.763 1.00 47.50 69 ARG A N 1
ATOM 566 C CA . ARG A 1 69 ? 23.172 -1.579 -19.630 1.00 47.50 69 ARG A CA 1
ATOM 567 C C . ARG A 1 69 ? 23.276 -0.690 -18.387 1.00 47.50 69 ARG A C 1
ATOM 569 O O . ARG A 1 69 ? 22.827 -1.100 -17.330 1.00 47.50 69 ARG A O 1
ATOM 576 N N . SER A 1 70 ? 23.732 0.553 -18.566 1.00 53.34 70 SER A N 1
ATOM 577 C CA . SER A 1 70 ? 23.761 1.575 -17.510 1.00 53.34 70 SER A CA 1
ATOM 578 C C . SER A 1 70 ? 22.363 1.936 -16.982 1.00 53.34 70 SER A C 1
ATOM 580 O O . SER A 1 70 ? 22.184 2.035 -15.774 1.00 53.34 70 SER A O 1
ATOM 582 N N . ASP A 1 71 ? 21.366 2.077 -17.866 1.00 55.59 71 ASP A N 1
ATOM 583 C CA . ASP A 1 71 ? 19.970 2.371 -17.497 1.00 55.59 71 ASP A CA 1
ATOM 584 C C . ASP A 1 71 ? 19.331 1.216 -16.700 1.00 55.59 71 ASP A C 1
ATOM 586 O O . ASP A 1 71 ? 18.508 1.460 -15.821 1.00 55.59 71 ASP A O 1
ATOM 590 N N . CYS A 1 72 ? 19.691 -0.045 -16.984 1.00 57.75 72 CYS A N 1
ATOM 591 C CA . CYS A 1 72 ? 19.193 -1.199 -16.226 1.00 57.75 72 CYS A CA 1
ATOM 592 C C . CYS A 1 72 ? 19.806 -1.280 -14.822 1.00 57.75 72 CYS A C 1
ATOM 594 O O . CYS A 1 72 ? 19.073 -1.548 -13.873 1.00 57.75 72 CYS A O 1
ATOM 596 N N . ASP A 1 73 ? 21.107 -1.011 -14.680 1.00 70.38 73 ASP A N 1
ATOM 597 C CA . ASP A 1 73 ? 21.796 -1.053 -13.382 1.00 70.38 73 ASP A CA 1
ATOM 598 C C . ASP A 1 73 ? 21.290 0.058 -12.435 1.00 70.38 73 ASP A C 1
ATOM 600 O O . ASP A 1 73 ? 21.188 -0.134 -11.221 1.00 70.38 73 ASP A O 1
ATOM 604 N N . GLU A 1 74 ? 20.945 1.233 -12.973 1.00 74.31 74 GLU A N 1
ATOM 605 C CA . GLU A 1 74 ? 20.337 2.326 -12.202 1.00 74.31 74 GLU A CA 1
ATOM 606 C C . GLU A 1 74 ? 18.875 2.028 -11.838 1.00 74.31 74 GLU A C 1
ATOM 608 O O . GLU A 1 74 ? 18.447 2.274 -10.707 1.00 74.31 74 GLU A O 1
ATOM 613 N N . LEU A 1 75 ? 18.123 1.418 -12.758 1.00 75.19 75 LEU A N 1
ATOM 614 C CA . LEU A 1 75 ? 16.751 0.986 -12.506 1.00 75.19 75 LEU A CA 1
ATOM 615 C C . LEU A 1 75 ? 16.676 -0.119 -11.441 1.00 75.19 75 LEU A C 1
ATOM 617 O O . LEU A 1 75 ? 15.749 -0.119 -10.633 1.00 75.19 75 LEU A O 1
ATOM 621 N N . GLU A 1 76 ? 17.648 -1.032 -11.402 1.00 81.06 76 GLU A N 1
ATOM 622 C CA . GLU A 1 76 ? 17.722 -2.089 -10.390 1.00 81.06 76 GLU A CA 1
ATOM 623 C C . GLU A 1 76 ? 17.995 -1.515 -8.994 1.00 81.06 76 GLU A C 1
ATOM 625 O O . GLU A 1 76 ? 17.287 -1.858 -8.049 1.00 81.06 76 GLU A O 1
ATOM 630 N N . LYS A 1 77 ? 18.906 -0.540 -8.874 1.00 86.75 77 LYS A N 1
ATOM 631 C CA . LYS A 1 77 ? 19.139 0.188 -7.611 1.00 86.75 77 LYS A CA 1
ATOM 632 C C . LYS A 1 77 ? 17.901 0.947 -7.135 1.00 86.75 77 LYS A C 1
ATOM 634 O O . LYS A 1 77 ? 17.584 0.934 -5.946 1.00 86.75 77 LYS A O 1
ATOM 639 N N . LEU A 1 78 ? 17.180 1.594 -8.053 1.00 86.38 78 LEU A N 1
ATOM 640 C CA . LEU A 1 78 ? 15.912 2.259 -7.736 1.00 86.38 78 LEU A CA 1
ATOM 641 C C . LEU A 1 78 ? 14.841 1.251 -7.297 1.00 86.38 78 LEU A C 1
ATOM 643 O O . LEU A 1 78 ? 14.073 1.524 -6.372 1.00 86.38 78 LEU A O 1
ATOM 647 N N . LEU A 1 79 ? 14.796 0.073 -7.921 1.00 88.38 79 LEU A N 1
ATOM 648 C CA . LEU A 1 79 ? 13.887 -1.003 -7.533 1.00 88.38 79 LEU A CA 1
ATOM 649 C C . LEU A 1 79 ? 14.217 -1.548 -6.134 1.00 88.38 79 LEU A C 1
ATOM 651 O O . LEU A 1 79 ? 13.314 -1.834 -5.351 1.00 88.38 79 LEU A O 1
ATOM 655 N N . GLU A 1 80 ? 15.497 -1.683 -5.805 1.00 92.88 80 GLU A N 1
ATOM 656 C CA . GLU A 1 80 ? 15.947 -2.156 -4.495 1.00 92.88 80 GLU A CA 1
ATOM 657 C C . GLU A 1 80 ? 15.613 -1.146 -3.391 1.00 92.88 80 GLU A C 1
ATOM 659 O O . GLU A 1 80 ? 14.984 -1.501 -2.393 1.00 92.88 80 GLU A O 1
ATOM 664 N N . PHE A 1 81 ? 15.900 0.136 -3.632 1.00 93.50 81 PHE A N 1
ATOM 665 C CA . PHE A 1 81 ? 15.534 1.219 -2.721 1.00 93.50 81 PHE A CA 1
ATOM 666 C C . PHE A 1 81 ? 14.017 1.299 -2.503 1.00 93.50 81 PHE A C 1
ATOM 668 O O . PHE A 1 81 ? 13.547 1.417 -1.372 1.00 93.50 81 PHE A O 1
ATOM 675 N N . THR A 1 82 ? 13.222 1.203 -3.573 1.00 89.50 82 THR A N 1
ATOM 676 C CA . THR A 1 82 ? 11.754 1.248 -3.456 1.00 89.50 82 THR A CA 1
ATOM 677 C C . THR A 1 82 ? 11.193 0.049 -2.697 1.00 89.50 82 THR A C 1
ATOM 679 O O . THR A 1 82 ? 10.272 0.231 -1.900 1.00 89.50 82 THR A O 1
ATOM 682 N N . LYS A 1 83 ? 11.763 -1.152 -2.862 1.00 94.94 83 LYS A N 1
ATOM 683 C CA . LYS A 1 83 ? 11.403 -2.328 -2.051 1.00 94.94 83 LYS A CA 1
ATOM 684 C C . LYS A 1 83 ? 11.727 -2.129 -0.573 1.00 94.94 83 LYS A C 1
ATOM 686 O O . LYS A 1 83 ? 10.901 -2.463 0.275 1.00 94.94 83 LYS A O 1
ATOM 691 N N . GLU A 1 84 ? 12.890 -1.565 -0.260 1.00 95.12 84 GLU A N 1
ATOM 692 C CA . GLU A 1 84 ? 13.281 -1.291 1.125 1.00 95.12 84 GLU A CA 1
ATOM 693 C C . GLU A 1 84 ? 12.313 -0.295 1.783 1.00 95.12 84 GLU A C 1
ATOM 695 O O . GLU A 1 84 ? 11.776 -0.568 2.861 1.00 95.12 84 GLU A O 1
ATOM 700 N N . GLN A 1 85 ? 11.993 0.804 1.087 1.00 94.88 85 GLN A N 1
ATOM 701 C CA . GLN A 1 85 ? 11.003 1.786 1.544 1.00 94.88 85 GLN A CA 1
ATOM 702 C C . GLN A 1 85 ? 9.609 1.175 1.719 1.00 94.88 85 GLN A C 1
ATOM 704 O O . GLN A 1 85 ? 8.922 1.485 2.694 1.00 94.88 85 GLN A O 1
ATOM 709 N N . LEU A 1 86 ? 9.193 0.287 0.811 1.00 95.94 86 LEU A N 1
ATOM 710 C CA . LEU A 1 86 ? 7.914 -0.409 0.921 1.00 95.94 86 LEU A CA 1
ATOM 711 C C . LEU A 1 86 ? 7.870 -1.284 2.180 1.00 95.94 86 LEU A C 1
ATOM 713 O O . LEU A 1 86 ? 6.916 -1.181 2.949 1.00 95.94 86 LEU A O 1
ATOM 717 N N . SER A 1 87 ? 8.931 -2.050 2.450 1.00 96.75 87 SER A N 1
ATOM 718 C CA . SER A 1 87 ? 9.018 -2.888 3.655 1.00 96.75 87 SER A CA 1
ATOM 719 C C . SER A 1 87 ? 8.968 -2.060 4.947 1.00 96.75 87 SER A C 1
ATOM 721 O O . SER A 1 87 ? 8.316 -2.433 5.928 1.00 96.75 87 SER A O 1
ATOM 723 N N . LEU A 1 88 ? 9.595 -0.878 4.941 1.00 95.81 88 LEU A N 1
ATOM 724 C CA . LEU A 1 88 ? 9.564 0.038 6.075 1.00 95.81 88 LEU A CA 1
ATOM 725 C C . LEU A 1 88 ? 8.150 0.592 6.287 1.00 95.81 88 LEU A C 1
ATOM 727 O O . LEU A 1 88 ? 7.685 0.668 7.426 1.00 95.81 88 LEU A O 1
ATOM 731 N N . CYS A 1 89 ? 7.451 0.953 5.211 1.00 95.19 89 CYS A N 1
ATOM 732 C CA . CYS A 1 89 ? 6.061 1.399 5.273 1.00 95.19 89 CYS A CA 1
ATOM 733 C C . CYS A 1 89 ? 5.126 0.302 5.793 1.00 95.19 89 CYS A C 1
ATOM 735 O O . CYS A 1 89 ? 4.308 0.583 6.669 1.00 95.19 89 CYS A O 1
ATOM 737 N N . GLU A 1 90 ? 5.282 -0.938 5.331 1.00 96.81 90 GLU A N 1
ATOM 738 C CA . GLU A 1 90 ? 4.497 -2.080 5.814 1.00 96.81 90 GLU A CA 1
ATOM 739 C C . GLU A 1 90 ? 4.724 -2.334 7.309 1.00 96.81 90 GLU A C 1
ATOM 741 O O . GLU A 1 90 ? 3.763 -2.483 8.064 1.00 96.81 90 GLU A O 1
ATOM 746 N N . SER A 1 91 ? 5.974 -2.289 7.785 1.00 96.81 91 SER A N 1
ATOM 747 C CA . SER A 1 91 ? 6.260 -2.464 9.218 1.00 96.81 91 SER A CA 1
ATOM 748 C C . SER A 1 91 ? 5.621 -1.373 10.090 1.00 96.81 91 SER A C 1
ATOM 750 O O . SER A 1 91 ? 5.068 -1.665 11.155 1.00 96.81 91 SER A O 1
ATOM 752 N N . LYS A 1 92 ? 5.634 -0.115 9.625 1.00 96.81 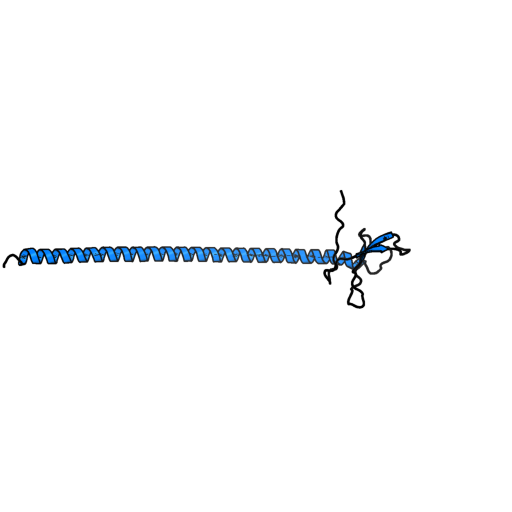92 LYS A N 1
ATOM 753 C CA . LYS A 1 92 ? 4.969 1.005 10.307 1.00 96.81 92 LYS A CA 1
ATOM 754 C C . LYS A 1 92 ? 3.452 0.852 10.299 1.00 96.81 92 LYS A C 1
ATOM 756 O O . LYS A 1 92 ? 2.825 1.125 11.321 1.00 96.81 92 LYS A O 1
ATOM 761 N N . LEU A 1 93 ? 2.878 0.407 9.182 1.00 97.19 93 LEU A N 1
ATOM 762 C CA . LEU A 1 93 ? 1.444 0.158 9.064 1.00 97.19 93 LEU A CA 1
ATOM 763 C C . LEU A 1 93 ? 0.998 -0.925 10.051 1.00 97.19 93 LEU A C 1
ATOM 765 O O . LEU A 1 93 ? 0.076 -0.683 10.824 1.00 97.19 93 LEU A O 1
ATOM 769 N N . ASN A 1 94 ? 1.722 -2.045 10.119 1.00 96.81 94 ASN A N 1
ATOM 770 C CA . ASN A 1 94 ? 1.433 -3.131 11.059 1.00 96.81 94 ASN A CA 1
ATOM 771 C C . ASN A 1 94 ? 1.494 -2.663 12.523 1.00 96.81 94 ASN A C 1
ATOM 773 O O . ASN A 1 94 ? 0.664 -3.050 13.345 1.00 96.81 94 ASN A O 1
ATOM 777 N N . LEU A 1 95 ? 2.452 -1.797 12.871 1.00 96.38 95 LEU A N 1
ATOM 778 C CA . LEU A 1 95 ? 2.552 -1.241 14.224 1.00 96.38 95 LEU A CA 1
ATOM 779 C C . LEU A 1 95 ? 1.367 -0.325 14.568 1.00 96.38 95 LEU A C 1
ATOM 781 O O . LEU A 1 95 ? 0.875 -0.355 15.698 1.00 96.38 95 LEU A O 1
ATOM 785 N N . VAL A 1 96 ? 0.906 0.485 13.613 1.00 96.81 96 VAL A N 1
ATOM 786 C CA . VAL A 1 96 ? -0.289 1.327 13.784 1.00 96.81 96 VAL A CA 1
ATOM 787 C C . VAL A 1 96 ? -1.546 0.465 13.886 1.00 96.81 96 VAL A C 1
ATOM 789 O O . VAL A 1 96 ? -2.379 0.713 14.756 1.00 96.81 96 VAL A O 1
ATOM 792 N N . GLU A 1 97 ? -1.659 -0.574 13.063 1.00 97.12 97 GLU A N 1
ATOM 793 C CA . GLU A 1 97 ? -2.785 -1.506 13.088 1.00 97.12 97 GLU A CA 1
ATOM 794 C C . GLU A 1 97 ? -2.884 -2.236 14.433 1.00 97.12 97 GLU A C 1
ATOM 796 O O . GLU A 1 97 ? -3.952 -2.243 15.046 1.00 97.12 97 GLU A O 1
ATOM 801 N N . MET A 1 98 ? -1.768 -2.747 14.964 1.00 96.06 98 MET A N 1
ATOM 802 C CA . MET A 1 98 ? -1.743 -3.357 16.299 1.00 96.06 98 MET A CA 1
ATOM 803 C C . MET A 1 98 ? -2.183 -2.380 17.397 1.00 96.06 98 MET A C 1
ATOM 805 O O . MET A 1 98 ? -2.930 -2.764 18.298 1.00 96.06 98 MET A O 1
ATOM 809 N N . ARG A 1 99 ? -1.755 -1.110 17.334 1.00 96.88 99 ARG A N 1
ATOM 810 C CA . ARG A 1 99 ? -2.193 -0.086 18.301 1.00 96.88 99 ARG A CA 1
ATOM 811 C C . ARG A 1 99 ? -3.693 0.172 18.208 1.00 96.88 99 ARG A C 1
ATOM 813 O O . ARG A 1 99 ? -4.363 0.178 19.234 1.00 96.88 99 ARG A O 1
ATOM 820 N N . LEU A 1 100 ? -4.228 0.310 16.997 1.00 96.88 100 LEU A N 1
ATOM 821 C CA . LEU A 1 100 ? -5.664 0.492 16.785 1.00 96.88 100 LEU A CA 1
ATOM 822 C C . LEU A 1 100 ? -6.476 -0.702 17.297 1.00 96.88 100 LEU A C 1
ATOM 824 O O . LEU A 1 100 ? -7.514 -0.506 17.929 1.00 96.88 100 LEU A O 1
ATOM 828 N N . GLN A 1 101 ? -6.009 -1.933 17.075 1.00 96.44 101 GLN A N 1
ATOM 829 C CA . GLN A 1 101 ? -6.667 -3.132 17.603 1.00 96.44 101 GLN A CA 1
ATOM 830 C C . GLN A 1 101 ? -6.660 -3.162 19.138 1.00 96.44 101 GLN A C 1
ATOM 832 O O . GLN A 1 101 ? -7.678 -3.498 19.755 1.00 96.44 101 GLN A O 1
ATOM 837 N N . LEU A 1 102 ? -5.547 -2.765 19.763 1.00 96.12 102 LEU A N 1
ATOM 838 C CA . LEU A 1 102 ? -5.442 -2.660 21.217 1.00 96.12 102 LEU A CA 1
ATOM 839 C C . LEU A 1 102 ? -6.406 -1.603 21.774 1.00 96.12 102 LEU A C 1
ATOM 841 O O . LEU A 1 102 ? -7.156 -1.887 22.708 1.00 96.12 102 LEU A O 1
ATOM 845 N N . ASP A 1 103 ? -6.432 -0.412 21.176 1.00 96.62 103 ASP A N 1
ATOM 846 C CA . ASP A 1 103 ? -7.324 0.676 21.586 1.00 96.62 103 ASP A CA 1
ATOM 847 C C . ASP A 1 103 ? -8.796 0.292 21.406 1.00 96.62 103 ASP A C 1
ATOM 849 O O . ASP A 1 103 ? -9.618 0.531 22.293 1.00 96.62 103 ASP A O 1
ATOM 853 N N . THR A 1 104 ? -9.123 -0.390 20.307 1.00 95.75 104 THR A N 1
ATOM 854 C CA . THR A 1 104 ? -10.472 -0.912 20.052 1.00 95.75 104 THR A CA 1
ATOM 855 C C . THR A 1 104 ? -10.879 -1.923 21.122 1.00 95.75 104 THR A C 1
ATOM 857 O O . THR A 1 104 ? -11.979 -1.834 21.668 1.00 95.75 104 THR A O 1
ATOM 860 N N . SER A 1 105 ? -9.981 -2.843 21.482 1.00 94.81 105 SER A N 1
ATOM 861 C CA . SER A 1 105 ? -10.226 -3.842 22.529 1.00 94.81 105 SER A CA 1
ATOM 862 C C . SER A 1 105 ? -10.403 -3.190 23.905 1.00 94.81 105 SER A C 1
ATOM 864 O O . SER A 1 105 ? -11.315 -3.542 24.654 1.00 94.81 105 SER A O 1
ATOM 866 N N . ASN A 1 106 ? -9.583 -2.185 24.229 1.00 95.88 106 ASN A N 1
ATOM 867 C CA . ASN A 1 106 ? -9.700 -1.415 25.469 1.00 95.88 106 ASN A CA 1
ATOM 868 C C . ASN A 1 106 ? -11.034 -0.662 25.552 1.00 95.88 106 ASN A C 1
ATOM 870 O O . ASN A 1 106 ? -11.699 -0.701 26.590 1.00 95.88 106 ASN A O 1
ATOM 874 N N . LEU A 1 107 ? -11.453 -0.012 24.463 1.00 95.44 107 LEU A N 1
ATOM 875 C CA . LEU A 1 107 ? -12.740 0.681 24.394 1.00 95.44 107 LEU A CA 1
ATOM 876 C C . LEU A 1 107 ? -13.915 -0.291 24.519 1.00 95.44 107 LEU A C 1
ATOM 878 O O . LEU A 1 107 ? -14.852 -0.002 25.263 1.00 95.44 107 LEU A O 1
ATOM 882 N N . GLN A 1 108 ? -13.859 -1.452 23.860 1.00 94.81 108 GLN A N 1
ATOM 883 C CA . GLN A 1 108 ? -14.881 -2.493 23.998 1.00 94.81 108 GLN A CA 1
ATOM 884 C C . GLN A 1 108 ? -14.977 -3.004 25.438 1.00 94.81 108 GLN A C 1
ATOM 886 O O . GLN A 1 108 ? -16.076 -3.059 25.990 1.00 94.81 108 GLN A O 1
ATOM 891 N N . ASN A 1 109 ? -13.846 -3.301 26.079 1.00 92.19 109 ASN A N 1
ATOM 892 C CA . ASN A 1 109 ? -13.816 -3.718 27.482 1.00 92.19 109 ASN A CA 1
ATOM 893 C C . ASN A 1 109 ? -14.389 -2.637 28.406 1.00 92.19 109 ASN A C 1
ATOM 895 O O . ASN A 1 109 ? -15.167 -2.948 29.311 1.00 92.19 109 ASN A O 1
ATOM 899 N N . LYS A 1 110 ? -14.064 -1.363 28.154 1.00 93.94 110 LYS A N 1
ATOM 900 C CA . LYS A 1 110 ? -14.615 -0.235 28.913 1.00 93.94 110 LYS A CA 1
ATOM 901 C C . LYS A 1 110 ? -16.132 -0.122 28.737 1.00 93.94 110 LYS A C 1
ATOM 903 O O . LYS A 1 110 ? -16.841 -0.028 29.735 1.00 93.94 110 LYS A O 1
ATOM 908 N N . LEU A 1 111 ? -16.631 -0.221 27.504 1.00 92.56 111 LEU A N 1
ATOM 909 C CA . LEU A 1 111 ? -18.065 -0.234 27.191 1.00 92.56 111 LEU A CA 1
ATOM 910 C C . LEU A 1 111 ? -18.796 -1.396 27.868 1.00 92.56 111 LEU A C 1
ATOM 912 O O . LEU A 1 111 ? -19.869 -1.200 28.437 1.00 92.56 111 LEU A O 1
ATOM 916 N N . VAL A 1 112 ? -18.229 -2.605 27.838 1.00 92.56 112 VAL A N 1
ATOM 917 C CA . VAL A 1 112 ? -18.810 -3.779 28.507 1.00 92.56 112 VAL A CA 1
ATOM 918 C C . VAL A 1 112 ? -18.851 -3.571 30.019 1.00 92.56 112 VAL A C 1
ATOM 920 O O . VAL A 1 112 ? -19.878 -3.859 30.635 1.00 92.56 112 VAL A O 1
ATOM 923 N N . ASN A 1 113 ? -17.785 -3.032 30.613 1.00 89.38 113 ASN A N 1
ATOM 924 C CA . ASN A 1 113 ? -17.729 -2.762 32.046 1.00 89.38 113 ASN A CA 1
ATOM 925 C C . ASN A 1 113 ? -18.751 -1.692 32.470 1.00 89.38 113 ASN A C 1
ATOM 927 O O . ASN A 1 113 ? -19.507 -1.894 33.421 1.00 89.38 113 ASN A O 1
ATOM 931 N N . GLU A 1 114 ? -18.852 -0.588 31.724 1.00 89.25 114 GLU A N 1
ATOM 932 C CA . GLU A 1 114 ? -19.859 0.449 31.976 1.00 89.25 114 GLU A CA 1
ATOM 933 C C . GLU A 1 114 ? -21.285 -0.093 31.796 1.00 89.25 114 GLU A C 1
ATOM 935 O O . GLU A 1 114 ? -22.142 0.119 32.656 1.00 89.25 114 GLU A O 1
ATOM 940 N N . ASN A 1 115 ? -21.540 -0.886 30.751 1.00 90.12 115 ASN A N 1
ATOM 941 C CA . ASN A 1 115 ? -22.835 -1.532 30.531 1.00 90.12 115 ASN A CA 1
ATOM 942 C C . ASN A 1 115 ? -23.195 -2.505 31.669 1.00 90.12 115 ASN A C 1
ATOM 944 O O . ASN A 1 115 ? -24.339 -2.544 32.129 1.00 90.12 115 ASN A O 1
ATOM 948 N N . MET A 1 116 ? -22.222 -3.279 32.157 1.00 79.88 116 MET A N 1
ATOM 949 C CA . MET A 1 116 ? -22.404 -4.162 33.313 1.00 79.88 116 MET A CA 1
ATOM 950 C C . MET A 1 116 ? -22.721 -3.369 34.584 1.00 79.88 116 MET A C 1
ATOM 952 O O . MET A 1 116 ? -23.634 -3.750 35.323 1.00 79.88 116 MET A O 1
ATOM 956 N N . SER A 1 117 ? -22.046 -2.239 34.799 1.00 86.19 117 SER A N 1
ATOM 957 C CA . SER A 1 117 ? -22.310 -1.333 35.921 1.00 86.19 117 SER A CA 1
ATOM 958 C C . SER A 1 117 ? -23.731 -0.757 35.872 1.00 86.19 117 SER A C 1
ATOM 960 O O . SER A 1 117 ? -24.478 -0.873 36.845 1.00 86.19 117 SER A O 1
ATOM 962 N N . VAL A 1 118 ? -24.177 -0.251 34.715 1.00 87.44 118 VAL A N 1
ATOM 963 C CA . VAL A 1 118 ? -25.542 0.286 34.530 1.00 87.44 118 VAL A CA 1
ATOM 964 C C . VAL A 1 118 ? -26.608 -0.797 34.735 1.00 87.44 118 VAL A C 1
ATOM 966 O O . VAL A 1 118 ? -27.628 -0.570 35.396 1.00 87.44 118 VAL A O 1
ATOM 969 N N . LYS A 1 119 ? -26.378 -2.014 34.228 1.00 87.81 119 LYS A N 1
ATOM 970 C CA . LYS A 1 119 ? -27.282 -3.154 34.460 1.00 87.81 119 LYS A CA 1
ATOM 971 C C . LYS A 1 119 ? -27.358 -3.535 35.938 1.00 87.81 119 LYS A C 1
ATOM 973 O O . LYS A 1 119 ? -28.448 -3.835 36.424 1.00 87.81 119 LYS A O 1
ATOM 978 N N . CYS A 1 120 ? -26.239 -3.505 36.658 1.00 87.12 120 CYS A N 1
ATOM 979 C CA . CYS A 1 120 ? -26.211 -3.770 38.094 1.00 87.12 120 CYS A CA 1
ATOM 980 C C . CYS A 1 120 ? -26.966 -2.683 38.877 1.00 87.12 120 CYS A C 1
ATOM 982 O O . CYS A 1 120 ? -27.861 -2.999 39.664 1.00 87.12 120 CYS A O 1
ATOM 984 N N . LEU A 1 121 ? -26.695 -1.409 38.574 1.00 89.88 121 LEU A N 1
ATOM 985 C CA . LEU A 1 121 ? -27.349 -0.260 39.201 1.00 89.88 121 LEU A CA 1
ATOM 986 C C . LEU A 1 121 ? -28.870 -0.288 38.985 1.00 89.88 121 LEU A C 1
ATOM 988 O O . LEU A 1 121 ? -29.639 -0.104 39.925 1.00 89.88 121 LEU A O 1
ATOM 992 N N . SER A 1 122 ? -29.318 -0.590 37.763 1.00 90.38 122 SER A N 1
ATOM 993 C CA . SER A 1 122 ? -30.749 -0.688 37.448 1.00 90.38 122 SER A CA 1
ATOM 994 C C . SER A 1 122 ? -31.445 -1.853 38.164 1.00 90.38 122 SER A C 1
ATOM 996 O O . SER A 1 122 ? -32.579 -1.696 38.624 1.00 90.38 122 SER A O 1
ATOM 998 N N . LYS A 1 123 ? -30.782 -3.011 38.315 1.00 91.00 123 LYS A N 1
ATOM 999 C CA . LYS A 1 123 ? -31.307 -4.136 39.110 1.00 91.00 123 LYS A CA 1
ATOM 1000 C C . LYS A 1 123 ? -31.419 -3.778 40.588 1.00 91.00 123 LYS A C 1
ATOM 1002 O O . LYS A 1 123 ? -32.446 -4.068 41.199 1.00 91.00 123 LYS A O 1
ATOM 1007 N N . TRP A 1 124 ? -30.397 -3.129 41.140 1.00 92.56 124 TRP A N 1
ATOM 1008 C CA . TRP A 1 124 ? -30.399 -2.688 42.532 1.00 92.56 124 TRP A CA 1
ATOM 1009 C C . TRP A 1 124 ? -31.517 -1.670 42.799 1.00 92.56 124 TRP A C 1
ATOM 1011 O O . TRP A 1 124 ? -32.307 -1.861 43.722 1.00 92.56 124 TRP A O 1
ATOM 1021 N N . LEU A 1 125 ? -31.674 -0.663 41.930 1.00 92.12 125 LEU A N 1
ATOM 1022 C CA . LEU A 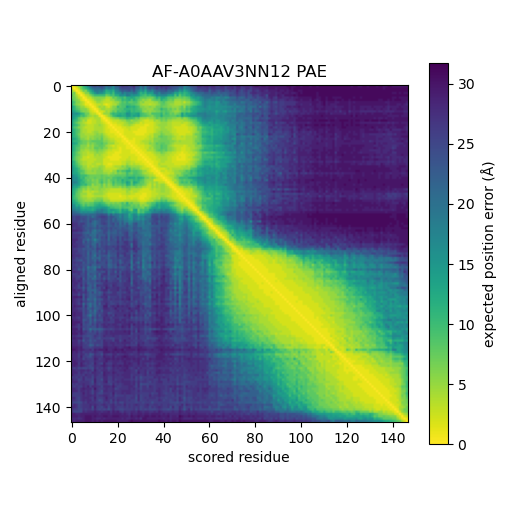1 125 ? -32.757 0.325 42.018 1.00 92.12 125 LEU A CA 1
ATOM 1023 C C . LEU A 1 125 ? -34.148 -0.322 41.986 1.00 92.12 125 LEU A C 1
ATOM 1025 O O . LEU A 1 125 ? -35.013 0.036 42.786 1.00 92.12 125 LEU A O 1
ATOM 1029 N N . ARG A 1 126 ? -34.363 -1.305 41.099 1.00 92.94 126 ARG A N 1
ATOM 1030 C CA . ARG A 1 126 ? -35.622 -2.067 41.052 1.00 92.94 126 ARG A CA 1
ATOM 1031 C C . ARG A 1 126 ? -35.890 -2.790 42.368 1.00 92.94 126 ARG A C 1
ATOM 1033 O O . ARG A 1 126 ? -37.003 -2.712 42.878 1.00 92.94 126 ARG A O 1
ATOM 1040 N N . TRP A 1 127 ? -34.889 -3.466 42.927 1.00 94.50 127 TRP A N 1
ATOM 1041 C CA . TRP A 1 127 ? -35.043 -4.193 44.186 1.00 94.50 127 TRP A CA 1
ATOM 1042 C C . TRP A 1 127 ? -35.385 -3.258 45.354 1.00 94.50 127 TRP A C 1
ATOM 1044 O O . TRP A 1 127 ? -36.346 -3.515 46.076 1.00 94.50 127 TRP A O 1
ATOM 1054 N N . VAL A 1 128 ? -34.685 -2.125 45.479 1.00 94.69 128 VAL A N 1
ATOM 1055 C CA . VAL A 1 128 ? -34.978 -1.099 46.498 1.00 94.69 128 VAL A CA 1
ATOM 1056 C C . VAL A 1 128 ? -36.413 -0.576 46.373 1.00 94.69 128 VAL A C 1
ATOM 1058 O O . VAL A 1 128 ? -37.103 -0.427 47.383 1.00 94.69 128 VAL A O 1
ATOM 1061 N N . PHE A 1 129 ? -36.889 -0.336 45.147 1.00 95.12 129 PHE A N 1
ATOM 1062 C CA . PHE A 1 129 ? -38.267 0.092 44.906 1.00 95.12 129 PHE A CA 1
ATOM 1063 C C . PHE A 1 129 ? -39.289 -0.952 45.380 1.00 95.12 129 PHE A C 1
ATOM 1065 O O . PHE A 1 129 ? -40.220 -0.599 46.102 1.00 95.12 129 PHE A O 1
ATOM 1072 N N . PHE A 1 130 ? -39.095 -2.233 45.041 1.00 95.12 130 PHE A N 1
ATOM 1073 C CA . PHE A 1 130 ? -39.986 -3.315 45.483 1.00 95.12 130 PHE A CA 1
ATOM 1074 C C . PHE A 1 130 ? -40.016 -3.465 47.004 1.00 95.12 130 PHE A C 1
ATOM 1076 O O . PHE A 1 130 ? -41.094 -3.594 47.580 1.00 95.12 130 PHE A O 1
ATOM 1083 N N . VAL A 1 131 ? -38.854 -3.403 47.658 1.00 95.06 131 VAL A N 1
ATOM 1084 C CA . VAL A 1 131 ? -38.758 -3.484 49.122 1.00 95.06 131 VAL A CA 1
ATOM 1085 C C . VAL A 1 131 ? -39.518 -2.328 49.770 1.00 95.06 131 VAL A C 1
ATOM 1087 O O . VAL A 1 131 ? -40.327 -2.546 50.670 1.00 95.06 131 VAL A O 1
ATOM 1090 N N . ARG A 1 132 ? -39.327 -1.097 49.282 1.00 94.12 132 ARG A N 1
ATOM 1091 C CA . ARG A 1 132 ? -40.043 0.073 49.806 1.00 94.12 132 ARG A CA 1
ATOM 1092 C C . ARG A 1 132 ? -41.556 -0.051 49.612 1.00 94.12 132 ARG A C 1
ATOM 1094 O O . ARG A 1 132 ? -42.303 0.243 50.540 1.00 94.12 132 ARG A O 1
ATOM 1101 N N . LEU A 1 133 ? -42.002 -0.506 48.441 1.00 94.62 133 LEU A N 1
ATOM 1102 C CA . LEU A 1 133 ? -43.421 -0.715 48.146 1.00 94.62 133 LEU A CA 1
ATOM 1103 C C . LEU A 1 133 ? -44.035 -1.777 49.071 1.00 94.62 133 LEU A C 1
ATOM 1105 O O . LEU A 1 133 ? -45.126 -1.581 49.594 1.00 94.62 133 LEU A O 1
ATOM 1109 N N . PHE A 1 134 ? -43.303 -2.861 49.334 1.00 95.44 134 PHE A N 1
ATOM 1110 C CA . PHE A 1 134 ? -43.714 -3.908 50.265 1.00 95.44 134 PHE A CA 1
ATOM 1111 C C . PHE A 1 134 ? -43.892 -3.379 51.693 1.00 95.44 134 PHE A C 1
ATOM 1113 O O . PHE A 1 134 ? -44.924 -3.632 52.306 1.00 95.44 134 PHE A O 1
ATOM 1120 N N . PHE A 1 135 ? -42.947 -2.583 52.206 1.00 94.94 135 PHE A N 1
ATOM 1121 C CA . PHE A 1 135 ? -43.093 -1.961 53.527 1.00 94.94 135 PHE A CA 1
ATOM 1122 C C . PHE A 1 135 ? -44.293 -1.013 53.605 1.00 94.94 135 PHE A C 1
ATOM 1124 O O . PHE A 1 135 ? -45.007 -1.027 54.603 1.00 94.94 135 PHE A O 1
ATOM 1131 N N . VAL A 1 136 ? -44.554 -0.225 52.556 1.00 92.94 136 VAL A N 1
ATOM 1132 C CA . VAL A 1 136 ? -45.747 0.638 52.495 1.00 92.94 136 VAL A CA 1
ATOM 1133 C C . VAL A 1 136 ? -47.029 -0.196 52.547 1.00 92.94 136 VAL A C 1
ATOM 1135 O O . VAL A 1 136 ? -47.939 0.146 53.297 1.00 92.94 136 VAL A O 1
ATOM 1138 N N . LEU A 1 137 ? -47.090 -1.307 51.807 1.00 91.75 137 LEU A N 1
ATOM 1139 C CA . LEU A 1 137 ? -48.236 -2.219 51.834 1.00 91.75 137 LEU A CA 1
ATOM 1140 C C . LEU A 1 137 ? -48.414 -2.892 53.199 1.00 91.75 137 LEU A C 1
ATOM 1142 O O . LEU A 1 137 ? -49.544 -3.004 53.662 1.00 91.75 137 LEU A O 1
ATOM 1146 N N . LEU A 1 138 ? -47.328 -3.297 53.865 1.00 92.25 138 LEU A N 1
ATOM 1147 C CA . LEU A 1 138 ? -47.393 -3.846 55.222 1.00 92.25 138 LEU A CA 1
ATOM 1148 C C . LEU A 1 138 ? -47.921 -2.816 56.220 1.00 92.25 138 LEU A C 1
ATOM 1150 O O . LEU A 1 138 ? -48.813 -3.135 56.997 1.00 92.25 138 LEU A O 1
ATOM 1154 N N . ILE A 1 139 ? -47.409 -1.582 56.186 1.00 90.31 139 ILE A N 1
ATOM 1155 C CA . ILE A 1 139 ? -47.902 -0.501 57.050 1.00 90.31 139 ILE A CA 1
ATOM 1156 C C . ILE A 1 139 ? -49.391 -0.271 56.796 1.00 90.31 139 ILE A C 1
ATOM 1158 O O . ILE A 1 139 ? -50.161 -0.174 57.743 1.00 90.31 139 ILE A O 1
ATOM 1162 N N . TRP A 1 140 ? -49.816 -0.235 55.533 1.00 88.62 140 TRP A N 1
ATOM 1163 C CA . TRP A 1 140 ? -51.226 -0.066 55.190 1.00 88.62 140 TRP A CA 1
ATOM 1164 C C . TRP A 1 140 ? -52.091 -1.240 55.672 1.00 88.62 140 TRP A C 1
ATOM 1166 O O . TRP A 1 140 ? -53.174 -1.018 56.195 1.00 88.62 140 TRP A O 1
ATOM 1176 N N . PHE A 1 141 ? -51.599 -2.476 55.570 1.00 88.06 141 PHE A N 1
ATOM 1177 C CA . PHE A 1 141 ? -52.306 -3.672 56.035 1.00 88.06 141 PHE A CA 1
ATOM 1178 C C . PHE A 1 141 ? -52.427 -3.733 57.566 1.00 88.06 141 PHE A C 1
ATOM 1180 O O . PHE A 1 141 ? -53.483 -4.078 58.082 1.00 88.06 141 PHE A O 1
ATOM 1187 N N . PHE A 1 142 ? -51.366 -3.378 58.298 1.00 84.75 142 PHE A N 1
ATOM 1188 C CA . PHE A 1 142 ? -51.358 -3.421 59.764 1.00 84.75 142 PHE A CA 1
ATOM 1189 C C . PHE A 1 142 ? -51.998 -2.188 60.420 1.00 84.75 142 PHE A C 1
ATOM 1191 O O . PHE A 1 142 ? -52.629 -2.337 61.458 1.00 84.75 142 PHE A O 1
ATOM 1198 N N . CYS A 1 143 ? -51.869 -0.989 59.841 1.00 76.44 143 CYS A N 1
ATOM 1199 C CA . CYS A 1 143 ? -52.479 0.238 60.379 1.00 76.44 143 CYS A CA 1
ATOM 1200 C C . CYS A 1 143 ? -53.862 0.551 59.787 1.00 76.44 143 CYS A C 1
ATOM 1202 O O . CYS A 1 143 ? -54.598 1.344 60.362 1.00 76.44 143 CYS A O 1
ATOM 1204 N N . GLY A 1 144 ? -54.227 -0.031 58.643 1.00 63.88 144 GLY A N 1
ATOM 1205 C CA . GLY A 1 144 ? -55.536 0.164 58.009 1.00 63.88 144 GLY A CA 1
ATOM 1206 C C . GLY A 1 144 ? -56.655 -0.708 58.583 1.00 63.88 144 GLY A C 1
ATOM 1207 O O . GLY A 1 144 ? -57.792 -0.579 58.146 1.00 63.88 144 GLY A O 1
ATOM 1208 N N . CYS A 1 145 ? -56.355 -1.587 59.544 1.00 55.94 145 CYS A N 1
ATOM 1209 C CA . CYS A 1 145 ? -57.344 -2.451 60.196 1.00 55.94 145 CYS A CA 1
ATOM 1210 C C . CYS A 1 145 ? -58.114 -1.785 61.355 1.00 55.94 145 CYS A C 1
ATOM 1212 O O . CYS A 1 145 ? -58.985 -2.436 61.923 1.00 55.94 145 CYS A O 1
ATOM 1214 N N . ASP A 1 146 ? -57.843 -0.517 61.682 1.00 56.16 146 ASP A N 1
ATOM 1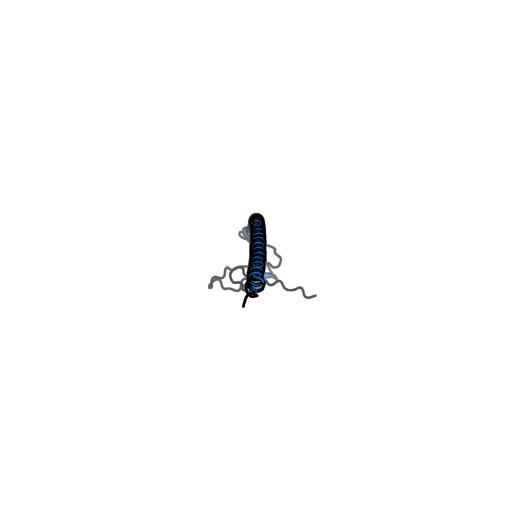215 C CA . ASP A 1 146 ? -58.527 0.223 62.758 1.00 56.16 146 ASP A CA 1
ATOM 1216 C C . ASP A 1 146 ? -59.648 1.159 62.244 1.00 56.16 146 ASP A C 1
ATOM 1218 O O . ASP A 1 146 ? -59.921 2.203 62.837 1.00 56.16 146 ASP A O 1
ATOM 1222 N N . SER A 1 147 ? -60.296 0.836 61.118 1.00 54.28 147 SER A N 1
ATOM 1223 C CA . SER A 1 147 ? -61.452 1.586 60.580 1.00 54.28 147 SER A CA 1
ATOM 1224 C C . SER A 1 147 ? -62.687 0.714 60.422 1.00 54.28 147 SER A C 1
ATOM 1226 O O . SER A 1 147 ? -62.552 -0.393 59.855 1.00 54.28 147 SER A O 1
#

pLDDT: mean 79.18, std 17.11, range [38.0, 97.19]

Secondary structure (DSSP, 8-state):
--------B-TTT-PBPEEEE---TTSTT-EEEE--S-GGGT----EEETT-PPPS--TTSHHHHHHHHHHHHHHHHHHHHHHHHHHHHHHHHHHHHHHHHHHHHHHHHHHHHHHHHHHHHHHHHHHHHHHHHHHHHHHHHHHTT--

InterPro domains:
  IPR010666 Zinc finger, GRF-type [PS51999] (10-53)

Radius of gyration: 43.07 Å; Cα contacts (8 Å, |Δi|>4): 83; chains: 1; bounding box: 92×40×114 Å

Mean predicted aligned error: 17.91 Å